Protein AF-A0A1I5X087-F1 (afdb_monomer)

Structure (mmCIF, N/CA/C/O backbone):
data_AF-A0A1I5X087-F1
#
_entry.id   AF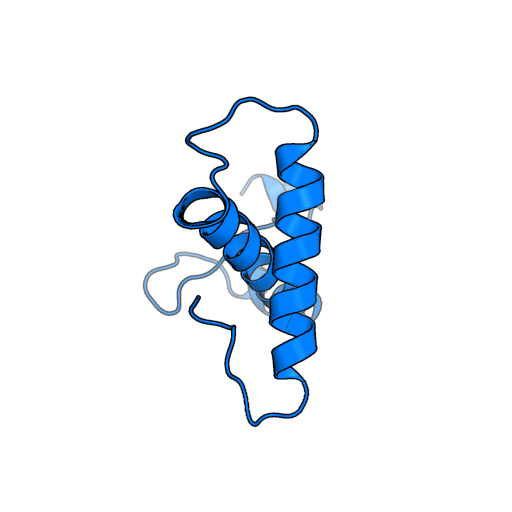-A0A1I5X087-F1
#
loop_
_atom_site.group_PDB
_atom_site.id
_atom_site.type_symbol
_atom_site.label_atom_id
_atom_site.label_alt_id
_atom_site.label_comp_id
_atom_site.label_asym_id
_atom_site.label_entity_id
_atom_site.label_seq_id
_atom_site.pdbx_PDB_ins_code
_atom_site.Cartn_x
_atom_site.Cartn_y
_atom_site.Cartn_z
_atom_site.occupancy
_atom_site.B_iso_or_equiv
_atom_site.auth_seq_id
_atom_site.auth_comp_id
_atom_site.auth_asym_id
_atom_site.auth_atom_id
_atom_site.pdbx_PDB_model_num
ATOM 1 N N . MET A 1 1 ? -5.943 -2.877 24.302 1.00 53.97 1 MET A N 1
ATOM 2 C CA . MET A 1 1 ? -6.636 -1.856 25.116 1.00 53.97 1 MET A CA 1
ATOM 3 C C . MET A 1 1 ? -6.244 -0.418 24.760 1.00 53.97 1 MET A C 1
ATOM 5 O O . MET A 1 1 ? -7.136 0.371 24.522 1.00 53.97 1 MET A O 1
ATOM 9 N N . ARG A 1 2 ? -4.968 -0.079 24.529 1.00 66.94 2 ARG A N 1
ATOM 10 C CA . ARG A 1 2 ? -4.497 1.328 24.522 1.00 66.94 2 ARG A CA 1
ATOM 11 C C . ARG A 1 2 ? -5.025 2.323 23.459 1.00 66.94 2 ARG A C 1
ATOM 13 O O . ARG A 1 2 ? -5.196 3.487 23.779 1.00 66.94 2 ARG A O 1
ATOM 20 N N . ALA A 1 3 ? -5.283 1.943 22.202 1.00 75.75 3 ALA A N 1
ATOM 21 C CA . ALA A 1 3 ? -5.632 2.938 21.159 1.00 75.75 3 ALA A CA 1
ATOM 22 C C . ALA A 1 3 ? -7.093 3.432 21.214 1.00 75.75 3 ALA A C 1
ATOM 24 O O . ALA A 1 3 ? -7.393 4.565 20.846 1.00 75.75 3 ALA A O 1
ATOM 25 N N . ARG A 1 4 ? -8.009 2.574 21.678 1.00 74.00 4 ARG A N 1
ATOM 26 C CA . ARG A 1 4 ? -9.449 2.875 21.706 1.00 74.00 4 ARG A CA 1
ATOM 27 C C . ARG A 1 4 ? -9.840 3.750 22.891 1.00 74.00 4 ARG A C 1
ATOM 29 O O . ARG A 1 4 ? -10.728 4.579 22.747 1.00 74.00 4 ARG A O 1
ATOM 36 N N . GLU A 1 5 ? -9.147 3.595 24.016 1.00 83.44 5 GLU A N 1
ATOM 37 C CA . GLU A 1 5 ? -9.252 4.489 25.179 1.00 83.44 5 GLU A CA 1
ATOM 38 C C . GLU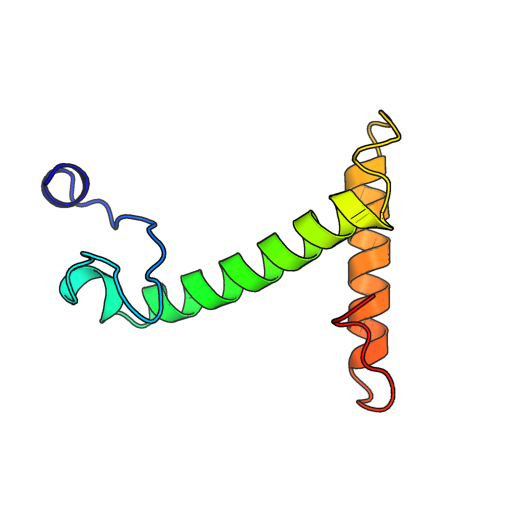 A 1 5 ? -8.914 5.937 24.791 1.00 83.44 5 GLU A C 1
ATOM 40 O O . GLU A 1 5 ? -9.569 6.871 25.238 1.00 83.44 5 GLU A O 1
ATOM 45 N 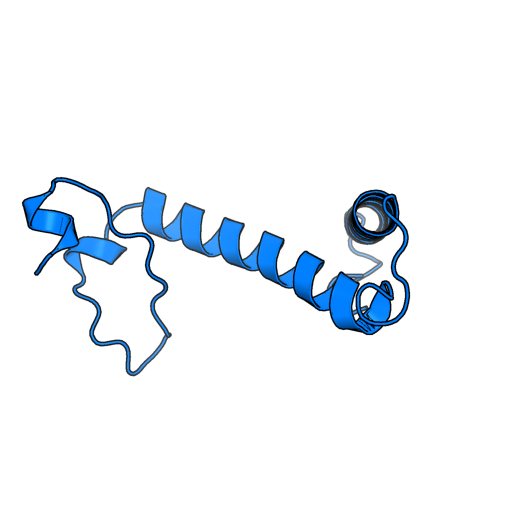N . LEU A 1 6 ? -7.975 6.113 23.856 1.00 88.31 6 LEU A N 1
ATOM 46 C CA . LEU A 1 6 ? -7.581 7.410 23.298 1.00 88.31 6 LEU A CA 1
ATOM 47 C C . LEU A 1 6 ? -8.513 7.920 22.183 1.00 88.31 6 LEU A C 1
ATOM 49 O O . LEU A 1 6 ? -8.215 8.934 21.561 1.00 88.31 6 LEU A O 1
ATOM 53 N N . LYS A 1 7 ? -9.619 7.218 21.886 1.00 83.50 7 LYS A N 1
ATOM 54 C CA . LYS A 1 7 ? -10.532 7.508 20.760 1.00 83.50 7 LYS A CA 1
ATOM 55 C C . LYS A 1 7 ? -9.834 7.564 19.387 1.00 83.50 7 LYS A C 1
ATOM 57 O O . LYS A 1 7 ? -10.358 8.153 18.445 1.00 83.50 7 LYS A O 1
ATOM 62 N N . VAL A 1 8 ? -8.677 6.913 19.245 1.00 82.12 8 VAL A N 1
ATOM 63 C CA . VAL A 1 8 ? -7.927 6.832 17.985 1.00 82.12 8 VAL A CA 1
ATOM 64 C C . VAL A 1 8 ? -8.286 5.541 17.255 1.00 82.12 8 VAL A C 1
ATOM 66 O O . VAL A 1 8 ? -8.343 4.461 17.849 1.00 82.12 8 VAL A O 1
ATOM 69 N N . THR A 1 9 ? -8.489 5.630 15.939 1.00 78.44 9 THR A N 1
ATOM 70 C CA . THR A 1 9 ? -8.651 4.434 15.103 1.00 78.44 9 THR A CA 1
ATOM 71 C C . THR A 1 9 ? -7.289 3.755 14.934 1.00 78.44 9 THR A C 1
ATOM 73 O O . THR A 1 9 ? -6.387 4.353 14.346 1.00 78.44 9 THR A O 1
ATOM 76 N N . PRO A 1 10 ? -7.095 2.518 15.429 1.00 81.56 10 PRO A N 1
ATOM 77 C CA . PRO A 1 10 ? -5.806 1.852 15.316 1.00 81.56 10 PRO A CA 1
ATOM 78 C C . PRO A 1 10 ? -5.521 1.473 13.858 1.00 81.56 10 PRO A C 1
ATOM 80 O O . PRO A 1 10 ? -6.300 0.753 13.232 1.00 81.56 10 PRO A O 1
ATOM 83 N N . HIS A 1 11 ? -4.373 1.902 13.331 1.00 83.62 11 HIS A N 1
ATOM 84 C CA . HIS A 1 11 ? -3.892 1.459 12.025 1.00 83.62 11 HIS A CA 1
ATOM 85 C C . HIS A 1 11 ? -3.176 0.105 12.163 1.00 83.62 11 HIS A C 1
ATOM 87 O O . HIS A 1 11 ? -2.000 0.036 12.516 1.00 83.62 11 HIS A O 1
ATOM 93 N N . VAL A 1 12 ? -3.901 -0.993 11.932 1.00 87.50 12 VAL A N 1
ATOM 94 C CA . VAL A 1 12 ? -3.398 -2.368 12.092 1.00 87.50 12 VAL A CA 1
ATOM 95 C C . VAL A 1 12 ? -3.876 -3.265 10.950 1.00 87.50 12 VAL A C 1
ATOM 97 O O . VAL A 1 12 ? -5.035 -3.202 10.560 1.00 87.50 12 VAL A O 1
ATOM 100 N N . ALA A 1 13 ? -3.017 -4.140 10.421 1.00 88.38 13 ALA A N 1
ATOM 101 C CA . ALA A 1 13 ? -3.398 -5.080 9.363 1.00 88.38 13 ALA A CA 1
ATOM 102 C C . ALA A 1 13 ? -3.792 -6.455 9.917 1.00 88.38 13 ALA A C 1
ATOM 104 O O . ALA A 1 13 ? -3.072 -7.033 10.730 1.00 88.38 13 ALA A O 1
ATOM 105 N N . GLN A 1 14 ? -4.899 -7.000 9.414 1.00 88.50 14 GLN A N 1
ATOM 106 C CA . GLN A 1 14 ? -5.352 -8.360 9.693 1.00 88.50 14 GLN A CA 1
ATOM 107 C C . GLN A 1 14 ? -4.836 -9.335 8.629 1.00 88.50 14 GLN A C 1
ATOM 109 O O . GLN A 1 14 ? -4.914 -9.069 7.428 1.00 88.50 14 GLN A O 1
ATOM 114 N N . LYS A 1 15 ? -4.316 -10.485 9.067 1.00 87.19 15 LYS A N 1
ATOM 115 C CA . LYS A 1 15 ? -4.044 -11.646 8.210 1.00 87.19 15 LYS A CA 1
ATOM 116 C C . LYS A 1 15 ? -5.346 -12.403 7.945 1.00 87.19 15 LYS A C 1
ATOM 118 O O . LYS A 1 15 ? -6.252 -12.392 8.770 1.00 87.19 15 LYS A O 1
ATOM 123 N N . ARG A 1 16 ? -5.409 -13.152 6.837 1.00 82.94 16 ARG A N 1
ATOM 124 C CA . ARG A 1 16 ? -6.579 -13.990 6.498 1.00 82.94 16 ARG A CA 1
ATOM 125 C C . ARG A 1 16 ? -6.909 -15.029 7.582 1.00 82.94 16 ARG A C 1
ATOM 127 O O . ARG A 1 16 ? -8.069 -15.385 7.743 1.00 82.94 16 ARG A O 1
ATOM 134 N N . LYS A 1 17 ? -5.899 -15.519 8.308 1.00 85.56 17 LYS A N 1
ATOM 135 C CA . LYS A 1 17 ? -6.032 -16.429 9.456 1.00 85.56 17 LYS A CA 1
ATOM 136 C C . LYS A 1 17 ? -4.999 -16.065 10.528 1.00 85.56 17 LYS A C 1
ATOM 138 O O . LYS A 1 17 ? -3.925 -15.564 10.194 1.00 85.56 17 LYS A O 1
ATOM 143 N N . GLY A 1 18 ? -5.320 -16.326 11.796 1.00 85.00 18 GLY A N 1
ATOM 144 C CA . GLY A 1 18 ? -4.375 -16.212 12.916 1.00 85.00 18 GLY A CA 1
ATOM 145 C C . GLY A 1 18 ? -4.098 -14.793 13.428 1.00 85.00 18 GLY A C 1
ATOM 146 O O . GLY A 1 18 ? -3.150 -14.595 14.180 1.00 85.00 18 GLY A O 1
ATOM 147 N N . SER A 1 19 ? -4.892 -13.790 13.037 1.00 86.06 19 SER A N 1
ATOM 148 C CA . SER A 1 19 ? -4.823 -12.455 13.644 1.00 86.06 19 SER A CA 1
ATOM 149 C C . SER A 1 19 ? -5.833 -12.327 14.779 1.00 86.06 19 SER A C 1
ATOM 151 O O . SER A 1 19 ? -7.035 -12.363 14.531 1.00 86.06 19 SER A O 1
ATOM 153 N N . ALA A 1 20 ? -5.349 -12.076 15.996 1.00 88.75 20 ALA A N 1
ATOM 154 C CA . ALA A 1 20 ? -6.166 -11.698 17.150 1.00 88.75 20 ALA A CA 1
ATOM 155 C C . ALA A 1 20 ? -6.604 -10.219 17.063 1.00 88.75 20 ALA A C 1
ATOM 157 O O . ALA A 1 20 ? -6.291 -9.402 17.927 1.00 88.7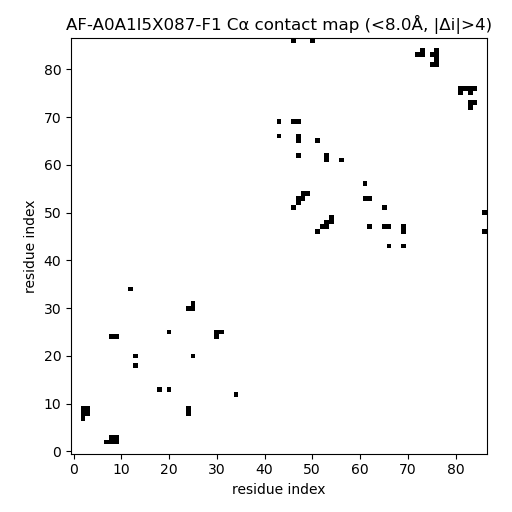5 20 ALA A O 1
ATOM 158 N N . ILE A 1 21 ? -7.270 -9.850 15.964 1.00 86.12 21 ILE A N 1
ATOM 159 C CA . ILE A 1 21 ? -7.831 -8.511 15.758 1.00 86.12 21 ILE A CA 1
ATOM 160 C C . ILE A 1 21 ? -9.343 -8.608 15.853 1.00 86.12 21 ILE A C 1
ATOM 162 O O . ILE A 1 21 ? -9.982 -9.378 15.143 1.00 86.12 21 ILE A O 1
ATOM 166 N N . ASP A 1 22 ? -9.895 -7.785 16.730 1.00 85.38 22 ASP A N 1
ATOM 167 C CA . ASP A 1 22 ? -11.324 -7.666 16.957 1.00 85.38 22 ASP A CA 1
ATOM 168 C C . ASP A 1 22 ? -12.056 -7.084 15.732 1.00 85.38 22 ASP A C 1
ATOM 170 O O . ASP A 1 22 ? -11.644 -6.060 15.174 1.00 85.38 22 ASP A O 1
ATOM 174 N N . GLY A 1 23 ? -13.184 -7.699 15.362 1.00 83.69 23 GLY A N 1
ATOM 175 C CA . GLY A 1 23 ? -14.003 -7.324 14.204 1.00 83.69 23 GLY A CA 1
ATOM 176 C C . GLY A 1 23 ? -14.518 -5.882 14.247 1.00 83.69 23 GLY A C 1
ATOM 177 O O . GLY A 1 23 ? -14.729 -5.266 13.204 1.00 83.69 23 GLY A O 1
ATOM 178 N N . ARG A 1 24 ? -14.620 -5.273 15.437 1.00 85.69 24 ARG A N 1
ATOM 179 C CA . ARG A 1 24 ? -14.951 -3.840 15.568 1.00 85.69 24 ARG A CA 1
ATOM 180 C C . ARG A 1 24 ? -13.934 -2.921 14.875 1.00 85.69 24 ARG A C 1
ATOM 182 O O . ARG A 1 24 ? -14.317 -1.837 14.453 1.00 85.69 24 ARG A O 1
ATOM 189 N N . THR A 1 25 ? -12.669 -3.335 14.734 1.00 86.44 25 THR A N 1
ATOM 190 C CA . THR A 1 25 ? -11.650 -2.573 13.983 1.00 86.44 25 THR A CA 1
ATOM 191 C C . THR A 1 25 ? -11.813 -2.744 12.472 1.00 86.44 25 THR A C 1
ATOM 193 O O . THR A 1 25 ? -11.570 -1.804 11.722 1.00 86.44 25 THR A O 1
ATOM 196 N N . THR A 1 26 ? -12.219 -3.930 12.012 1.00 88.81 26 THR A N 1
ATOM 197 C CA . THR A 1 26 ? -12.192 -4.294 10.586 1.00 88.81 26 THR A CA 1
ATOM 198 C C . THR A 1 26 ? -13.517 -4.065 9.861 1.00 88.81 26 THR A C 1
ATOM 200 O O . THR A 1 26 ? -13.527 -3.988 8.636 1.00 88.81 26 THR A O 1
ATOM 203 N N . ARG A 1 27 ? -14.625 -3.893 10.599 1.00 87.69 27 ARG A N 1
ATOM 204 C CA . ARG A 1 27 ? -15.985 -3.733 10.047 1.00 87.69 27 ARG A CA 1
ATOM 205 C C . ARG A 1 27 ? -16.205 -2.485 9.187 1.00 87.69 27 ARG A C 1
ATOM 207 O O . ARG A 1 27 ? -17.187 -2.413 8.459 1.00 87.69 27 ARG A O 1
ATOM 214 N N . HIS A 1 28 ? -15.359 -1.466 9.322 1.00 88.25 28 HIS A N 1
ATOM 215 C CA . HIS A 1 28 ? -15.601 -0.161 8.711 1.00 88.25 28 HIS A CA 1
ATOM 216 C C . HIS A 1 28 ? -15.072 -0.105 7.266 1.00 88.25 28 HIS A C 1
ATOM 218 O O . HIS A 1 28 ? -13.952 -0.555 7.021 1.00 88.25 28 HIS A O 1
ATOM 224 N N . PRO A 1 29 ? -15.786 0.529 6.313 1.00 90.31 29 PRO A N 1
ATOM 225 C CA . PRO A 1 29 ? -15.317 0.669 4.928 1.00 90.31 29 PRO A CA 1
ATOM 226 C C . PRO A 1 29 ? -13.929 1.317 4.806 1.00 90.31 29 PRO A C 1
ATOM 228 O O . PRO A 1 29 ? -13.110 0.904 3.983 1.00 90.31 29 PRO A O 1
ATOM 231 N N . GLY A 1 30 ? -13.626 2.283 5.683 1.00 90.44 30 GLY A N 1
ATOM 232 C CA . GLY A 1 30 ? -12.316 2.936 5.746 1.00 90.44 30 GLY A CA 1
ATOM 233 C C . GLY A 1 30 ? -11.166 1.971 6.052 1.00 90.44 30 GLY A C 1
ATOM 234 O O . GLY A 1 30 ? -10.072 2.135 5.516 1.00 90.44 30 GLY A O 1
ATOM 235 N N . TYR A 1 31 ? -11.416 0.912 6.831 1.00 91.19 31 TYR A N 1
ATOM 236 C CA . TYR A 1 31 ? -10.425 -0.132 7.091 1.00 91.19 31 TYR A CA 1
ATOM 237 C C . TYR A 1 31 ? -10.056 -0.874 5.803 1.00 91.19 31 TYR A C 1
ATOM 239 O O . TYR A 1 31 ? -8.879 -1.009 5.468 1.00 91.19 31 TYR A O 1
ATOM 247 N N . ALA A 1 32 ? -11.062 -1.298 5.034 1.00 90.25 32 ALA A N 1
ATOM 248 C CA . ALA A 1 32 ? -10.849 -2.000 3.772 1.00 90.25 32 ALA A CA 1
ATOM 249 C C . ALA A 1 32 ? -10.103 -1.129 2.745 1.00 90.25 32 ALA A C 1
ATOM 251 O O . ALA A 1 32 ? -9.185 -1.609 2.076 1.00 90.25 32 ALA A O 1
ATOM 252 N N . ALA A 1 33 ? -10.452 0.158 2.646 1.00 92.56 33 ALA A N 1
ATOM 253 C CA . ALA A 1 33 ? -9.741 1.111 1.794 1.00 92.56 33 ALA A CA 1
ATOM 254 C C . ALA A 1 33 ? -8.278 1.289 2.237 1.00 92.56 33 ALA A C 1
ATOM 256 O O . ALA A 1 33 ? -7.367 1.194 1.411 1.00 92.56 33 ALA A O 1
ATOM 257 N N . SER A 1 34 ? -8.046 1.459 3.542 1.00 90.12 34 SER A N 1
ATOM 258 C CA . SER A 1 34 ? -6.708 1.598 4.122 1.00 90.12 34 SER A CA 1
ATOM 259 C C . SER A 1 34 ? -5.828 0.380 3.825 1.00 90.12 34 SER A C 1
ATOM 261 O O . SER A 1 34 ? -4.692 0.535 3.379 1.00 90.12 34 SER A O 1
ATOM 263 N N . GLN A 1 35 ? -6.371 -0.835 3.956 1.00 91.31 35 GLN A N 1
ATOM 264 C CA . GLN A 1 35 ? -5.646 -2.069 3.643 1.00 91.31 35 GLN A CA 1
ATOM 265 C C . GLN A 1 35 ? -5.261 -2.171 2.158 1.00 91.31 35 GLN A C 1
ATOM 267 O O . GLN A 1 35 ? -4.141 -2.582 1.847 1.00 91.31 35 GLN A O 1
ATOM 272 N N . LYS A 1 36 ? -6.145 -1.760 1.236 1.00 91.69 36 LYS A N 1
ATOM 273 C CA . LYS A 1 36 ? -5.839 -1.717 -0.207 1.00 91.69 36 LYS A CA 1
ATOM 274 C C . LYS A 1 36 ? -4.734 -0.704 -0.522 1.00 91.69 36 LYS A C 1
ATOM 276 O O . LYS A 1 36 ? -3.807 -1.025 -1.260 1.00 91.69 36 LYS A O 1
ATOM 281 N N . ILE A 1 37 ? -4.818 0.503 0.039 1.00 92.00 37 ILE A N 1
ATOM 282 C CA . ILE A 1 37 ? -3.820 1.564 -0.172 1.00 92.00 37 ILE A CA 1
ATOM 283 C C . ILE A 1 37 ? -2.463 1.140 0.392 1.00 92.00 37 ILE A C 1
ATOM 285 O O . ILE A 1 37 ? -1.454 1.242 -0.303 1.00 92.00 37 ILE A O 1
ATOM 289 N N . ARG A 1 38 ? -2.446 0.591 1.611 1.00 92.25 38 ARG A N 1
ATOM 290 C CA . ARG A 1 38 ? -1.236 0.067 2.248 1.00 92.25 38 ARG A CA 1
ATOM 291 C C . ARG A 1 38 ? -0.534 -0.952 1.353 1.00 92.25 38 ARG A C 1
ATOM 293 O O . ARG A 1 38 ? 0.666 -0.827 1.142 1.00 92.25 38 ARG A O 1
ATOM 300 N N . LYS A 1 39 ? -1.273 -1.911 0.779 1.00 90.00 39 LYS A N 1
ATOM 301 C CA . LYS A 1 39 ? -0.703 -2.894 -0.155 1.00 90.00 39 LYS A CA 1
ATOM 302 C C . LYS A 1 39 ? -0.067 -2.249 -1.385 1.00 90.00 39 LYS A C 1
ATOM 304 O O . LYS A 1 39 ? 1.079 -2.556 -1.686 1.00 90.00 39 LYS A O 1
ATOM 309 N N . ARG A 1 40 ? -0.747 -1.290 -2.017 1.00 90.19 40 ARG A N 1
ATOM 310 C CA . ARG A 1 40 ? -0.214 -0.570 -3.189 1.00 90.19 40 ARG A CA 1
ATOM 311 C C .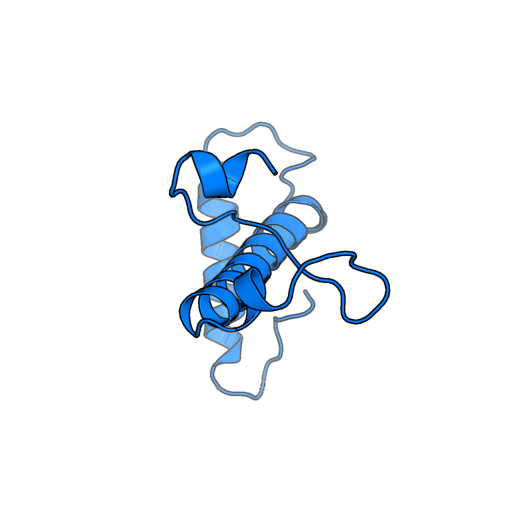 ARG A 1 40 ? 1.082 0.192 -2.893 1.00 90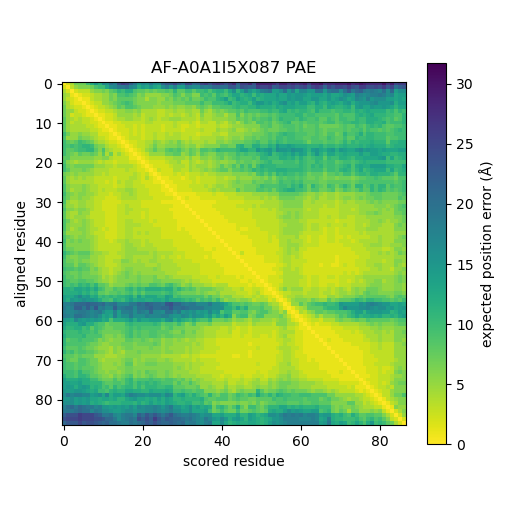.19 40 ARG A C 1
ATOM 313 O O . ARG A 1 40 ? 1.933 0.300 -3.773 1.00 90.19 40 ARG A O 1
ATOM 320 N N . ILE A 1 41 ? 1.209 0.754 -1.688 1.00 90.12 41 ILE A N 1
ATOM 321 C CA . ILE A 1 41 ? 2.422 1.461 -1.244 1.00 90.12 41 ILE A CA 1
ATOM 322 C C . ILE A 1 41 ? 3.539 0.458 -0.929 1.00 90.12 41 ILE A C 1
ATOM 324 O O . ILE A 1 41 ? 4.676 0.647 -1.360 1.00 90.12 41 ILE A O 1
ATOM 328 N N . GLU A 1 42 ? 3.220 -0.618 -0.202 1.00 91.56 42 GLU A N 1
ATOM 329 C CA . GLU A 1 42 ? 4.174 -1.678 0.148 1.00 91.56 42 GLU A CA 1
ATOM 330 C C . GLU A 1 42 ? 4.765 -2.360 -1.093 1.00 91.56 42 GLU A C 1
ATOM 332 O O . GLU A 1 42 ? 5.958 -2.649 -1.100 1.00 91.56 42 GLU A O 1
ATOM 337 N N . GLU A 1 43 ? 3.970 -2.572 -2.145 1.00 91.12 43 GLU A N 1
ATOM 338 C CA . GLU A 1 43 ? 4.430 -3.129 -3.424 1.00 91.12 43 GLU A CA 1
ATOM 339 C C . GLU A 1 43 ? 5.514 -2.254 -4.068 1.00 91.12 43 GLU A C 1
ATOM 341 O O . GLU A 1 43 ? 6.601 -2.748 -4.361 1.00 91.12 43 GLU A O 1
ATOM 346 N N . GLY A 1 44 ? 5.275 -0.943 -4.198 1.00 90.44 44 GLY A N 1
ATOM 347 C CA . GLY A 1 44 ? 6.258 -0.021 -4.780 1.00 90.44 44 GLY A CA 1
ATOM 348 C C . GLY A 1 44 ? 7.531 0.099 -3.939 1.00 90.44 44 GLY A C 1
ATOM 349 O O . GLY A 1 44 ? 8.638 0.086 -4.472 1.00 90.44 44 GLY A O 1
ATOM 350 N N . LEU A 1 45 ? 7.397 0.138 -2.609 1.00 90.44 45 LEU A N 1
ATOM 351 C CA . LEU A 1 45 ? 8.550 0.129 -1.701 1.00 90.44 45 LEU A CA 1
ATOM 352 C C . LEU A 1 45 ? 9.328 -1.191 -1.748 1.00 90.44 45 LEU A C 1
ATOM 354 O O . LEU A 1 45 ? 10.549 -1.186 -1.589 1.00 90.44 45 LEU A O 1
ATOM 358 N N . GLY A 1 46 ? 8.634 -2.316 -1.920 1.00 91.50 46 GLY A N 1
ATOM 359 C CA . GLY A 1 46 ? 9.241 -3.629 -2.108 1.00 91.50 46 GLY A CA 1
ATOM 360 C C . GLY A 1 46 ? 10.068 -3.661 -3.387 1.00 91.50 46 GLY A C 1
ATOM 361 O O . GLY A 1 46 ? 11.269 -3.919 -3.319 1.00 91.50 46 GLY A O 1
ATOM 362 N N . TRP A 1 47 ? 9.446 -3.288 -4.506 1.00 91.56 47 TRP A N 1
ATOM 363 C CA . TRP A 1 47 ? 10.081 -3.204 -5.819 1.00 91.56 47 TRP A CA 1
ATOM 364 C C . TRP A 1 47 ? 11.317 -2.313 -5.818 1.00 91.56 47 TRP A C 1
ATOM 366 O O . TRP A 1 47 ? 12.391 -2.690 -6.276 1.00 91.56 47 TRP A O 1
ATOM 376 N N . LEU A 1 48 ? 11.198 -1.126 -5.232 1.00 91.06 48 LEU A N 1
ATOM 377 C CA . LEU A 1 48 ? 12.284 -0.162 -5.196 1.00 91.06 48 LEU A CA 1
ATOM 378 C C . LEU A 1 48 ? 13.491 -0.680 -4.389 1.00 91.06 48 LEU A C 1
ATOM 380 O O . LEU A 1 48 ? 14.642 -0.394 -4.722 1.00 91.06 48 LEU A O 1
ATOM 384 N N . LYS A 1 49 ? 13.247 -1.490 -3.350 1.00 87.50 49 LYS A N 1
ATOM 385 C CA . LYS A 1 49 ? 14.304 -2.139 -2.559 1.00 87.50 49 LYS A CA 1
ATOM 386 C C . LYS A 1 49 ? 14.974 -3.301 -3.289 1.00 87.50 49 LYS A C 1
ATOM 388 O O . LYS A 1 49 ? 16.157 -3.529 -3.034 1.00 87.50 49 LYS A O 1
ATOM 393 N N . THR A 1 50 ? 14.243 -4.055 -4.107 1.00 89.06 50 THR A N 1
ATOM 394 C CA . THR A 1 50 ? 14.748 -5.266 -4.778 1.00 89.06 50 THR A CA 1
ATOM 395 C C . THR A 1 50 ? 15.295 -4.976 -6.173 1.00 89.06 50 THR A C 1
ATOM 397 O O . THR A 1 50 ? 16.409 -5.392 -6.480 1.00 89.06 50 THR A O 1
ATOM 400 N N . VAL A 1 51 ? 14.548 -4.228 -6.983 1.00 87.00 51 VAL A N 1
ATOM 401 C CA . VAL A 1 51 ? 14.827 -3.942 -8.398 1.00 87.00 51 VAL A CA 1
ATOM 402 C C . VAL A 1 51 ? 15.301 -2.506 -8.590 1.00 87.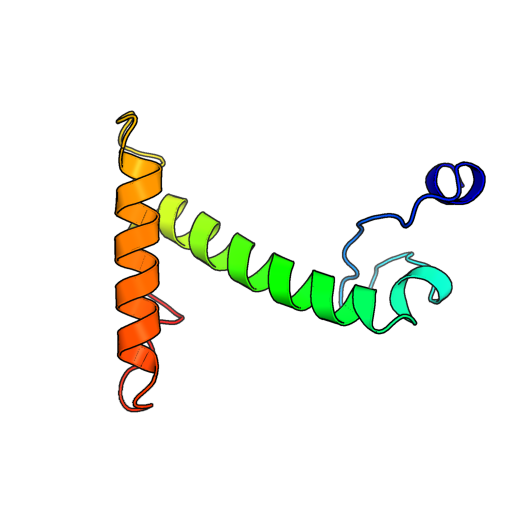00 51 VAL A C 1
ATOM 404 O O . VAL A 1 51 ? 16.347 -2.282 -9.189 1.00 87.00 51 VAL A O 1
ATOM 407 N N . GLY A 1 52 ? 14.609 -1.527 -7.998 1.00 84.44 52 GLY A N 1
ATOM 408 C CA . GLY A 1 52 ? 14.923 -0.100 -8.165 1.00 84.44 52 GLY A CA 1
ATOM 409 C C . GLY A 1 52 ? 16.189 0.398 -7.441 1.00 84.44 52 GLY A C 1
ATOM 410 O O . GLY A 1 52 ? 16.426 1.604 -7.365 1.00 84.44 52 GLY A O 1
ATOM 411 N N . GLY A 1 53 ? 17.008 -0.505 -6.892 1.00 86.56 53 GLY A N 1
ATOM 412 C CA . GLY A 1 53 ? 18.358 -0.193 -6.415 1.00 86.56 53 GLY A CA 1
ATOM 413 C C . GLY A 1 53 ? 18.458 0.545 -5.076 1.00 86.56 53 GLY A C 1
ATOM 414 O O . GLY A 1 53 ? 19.569 0.872 -4.661 1.00 86.56 53 GLY A O 1
ATOM 415 N N . LEU A 1 54 ? 17.361 0.748 -4.335 1.00 86.06 54 LEU A N 1
ATOM 416 C CA . LEU A 1 54 ? 17.371 1.528 -3.083 1.00 86.06 54 LEU A CA 1
ATOM 417 C C . LEU A 1 54 ? 18.271 0.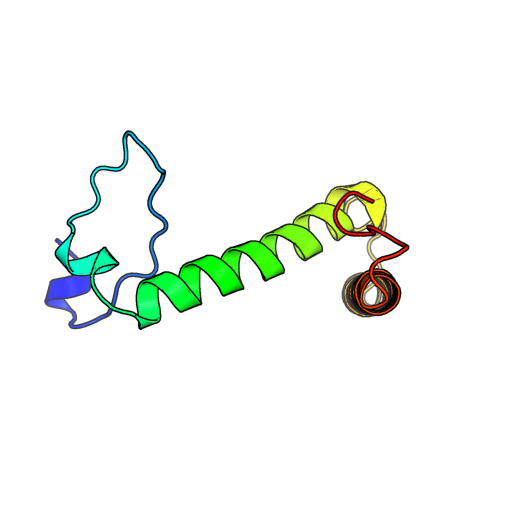934 -1.987 1.00 86.06 54 LEU A C 1
ATOM 419 O O . LEU A 1 54 ? 18.716 1.650 -1.097 1.00 86.06 54 LEU A O 1
ATOM 423 N N . ARG A 1 55 ? 18.571 -0.370 -2.044 1.00 82.38 55 ARG A N 1
ATOM 424 C CA . ARG A 1 55 ? 19.541 -1.018 -1.141 1.00 82.38 55 ARG A CA 1
ATOM 425 C C . ARG A 1 55 ? 21.004 -0.834 -1.561 1.00 82.38 55 ARG A C 1
ATOM 427 O O . ARG A 1 55 ? 21.884 -1.124 -0.758 1.00 82.38 55 ARG A O 1
ATOM 434 N N . LYS A 1 56 ? 21.265 -0.416 -2.801 1.00 78.69 56 LYS A N 1
ATOM 435 C CA . LYS A 1 56 ? 22.600 -0.406 -3.423 1.00 78.69 56 LYS A CA 1
ATOM 436 C C . LYS A 1 56 ? 23.176 1.002 -3.581 1.00 78.69 56 LYS A C 1
ATOM 438 O O . LYS A 1 56 ? 24.386 1.166 -3.514 1.00 78.69 56 LYS A O 1
ATOM 443 N N . THR A 1 57 ? 22.331 2.015 -3.761 1.00 69.06 57 THR A N 1
ATOM 444 C CA . THR A 1 57 ? 22.764 3.388 -4.062 1.00 69.06 57 THR A CA 1
ATOM 445 C C . THR A 1 57 ? 22.226 4.383 -3.036 1.00 69.06 57 THR A C 1
ATOM 447 O O . THR A 1 57 ? 21.021 4.422 -2.791 1.00 69.06 57 THR A O 1
ATOM 450 N N . LYS A 1 58 ? 23.097 5.229 -2.470 1.00 70.31 58 LYS A N 1
ATOM 451 C CA . LYS A 1 58 ? 22.727 6.316 -1.542 1.00 70.31 58 LYS A CA 1
ATOM 452 C C . LYS A 1 58 ? 22.660 7.667 -2.264 1.00 70.31 58 LYS A C 1
ATOM 454 O O . LYS A 1 58 ? 23.394 8.589 -1.929 1.00 70.31 58 LYS A O 1
ATOM 459 N N . LEU A 1 59 ? 21.804 7.775 -3.277 1.00 78.56 59 LEU A N 1
ATOM 460 C CA . LEU A 1 59 ? 21.528 9.050 -3.947 1.00 78.56 59 LEU A CA 1
ATOM 461 C C . LEU A 1 59 ? 20.233 9.648 -3.391 1.00 78.56 59 LEU A C 1
ATOM 463 O O . LEU A 1 59 ? 19.229 8.945 -3.272 1.00 78.56 59 LEU A O 1
ATOM 467 N N . SER A 1 60 ? 20.237 10.945 -3.082 1.00 75.06 60 SER A N 1
ATOM 468 C CA . SER A 1 60 ? 19.074 11.663 -2.533 1.00 75.06 60 SER A CA 1
ATOM 469 C C . SER A 1 60 ? 17.849 11.596 -3.454 1.00 75.06 60 SER A C 1
ATOM 471 O O . SER A 1 60 ? 16.721 11.469 -2.983 1.00 75.06 60 SER A O 1
ATOM 473 N N . ALA A 1 61 ? 18.068 11.598 -4.771 1.00 84.06 61 ALA A N 1
ATOM 474 C CA . ALA A 1 61 ? 17.010 11.533 -5.777 1.00 84.06 61 ALA A CA 1
ATOM 475 C C . ALA A 1 61 ? 16.519 10.106 -6.099 1.00 84.06 61 ALA A C 1
ATOM 477 O O . ALA A 1 61 ? 15.514 9.960 -6.796 1.00 84.06 61 ALA A O 1
ATOM 478 N N . GLN A 1 62 ? 17.179 9.049 -5.597 1.00 84.75 62 GLN A N 1
ATOM 479 C CA . GLN A 1 62 ? 16.877 7.658 -5.976 1.00 84.75 62 GLN A CA 1
ATOM 480 C C . GLN A 1 62 ? 15.433 7.267 -5.655 1.00 84.75 62 GLN A C 1
ATOM 482 O O . GLN A 1 62 ? 14.795 6.543 -6.415 1.00 84.75 62 GLN A O 1
ATOM 487 N N . LEU A 1 63 ? 14.912 7.758 -4.529 1.00 87.44 63 LEU A N 1
ATOM 488 C CA . LEU A 1 63 ? 13.541 7.489 -4.110 1.00 87.44 63 LEU A CA 1
ATOM 489 C C . LEU A 1 63 ? 12.537 8.063 -5.116 1.00 87.44 63 LEU A C 1
ATOM 491 O O . LEU A 1 63 ? 11.634 7.356 -5.555 1.00 87.44 63 LEU A O 1
ATOM 495 N N . LEU A 1 64 ? 12.725 9.328 -5.503 1.00 89.75 64 LEU A N 1
ATOM 496 C CA . LEU A 1 64 ? 11.850 10.030 -6.441 1.00 89.75 64 LEU A CA 1
ATOM 497 C C . LEU A 1 64 ? 11.906 9.390 -7.828 1.00 89.75 64 LEU A C 1
ATOM 499 O O . LEU A 1 64 ? 10.870 9.009 -8.365 1.00 89.75 64 LEU A O 1
ATOM 503 N N . LEU A 1 65 ? 13.111 9.206 -8.375 1.00 90.19 65 LEU A N 1
ATOM 504 C CA . LEU A 1 65 ? 13.299 8.592 -9.690 1.00 90.19 65 LEU A CA 1
ATOM 505 C C . LEU A 1 65 ? 12.766 7.156 -9.720 1.00 90.19 65 LEU A C 1
ATOM 507 O O . LEU A 1 65 ? 12.069 6.773 -10.657 1.00 90.19 65 LEU A O 1
ATOM 511 N N . GLY A 1 66 ? 13.022 6.381 -8.666 1.00 91.06 66 GLY A N 1
ATOM 512 C CA . GLY A 1 66 ? 12.535 5.013 -8.541 1.00 91.06 66 GLY A CA 1
ATOM 513 C C . GLY A 1 66 ? 11.011 4.916 -8.514 1.00 91.06 66 GLY A C 1
ATOM 514 O O . GLY A 1 66 ? 10.440 4.071 -9.203 1.00 91.06 66 GLY A O 1
ATOM 515 N N . PHE A 1 67 ? 10.333 5.805 -7.781 1.00 90.62 67 PHE A N 1
ATOM 516 C CA . PHE A 1 67 ? 8.870 5.865 -7.801 1.00 90.62 67 PHE A CA 1
ATOM 517 C C . PHE A 1 67 ? 8.313 6.363 -9.137 1.00 90.62 67 PHE A C 1
ATOM 519 O O . PHE A 1 67 ? 7.282 5.854 -9.575 1.00 90.62 67 PHE A O 1
ATOM 526 N N . SER A 1 68 ? 8.985 7.298 -9.812 1.00 92.94 68 SER A N 1
ATOM 527 C CA . SER A 1 68 ? 8.598 7.729 -11.160 1.00 92.94 68 SER A CA 1
ATOM 528 C C . SER A 1 68 ? 8.640 6.564 -12.148 1.00 92.94 68 SER A C 1
ATOM 530 O O . SER A 1 68 ? 7.654 6.319 -12.839 1.00 92.94 68 SER A O 1
ATOM 532 N N . VAL A 1 69 ? 9.726 5.784 -12.154 1.00 92.38 69 VAL A N 1
ATOM 533 C CA . VAL A 1 69 ? 9.847 4.581 -12.996 1.00 92.38 69 VAL A CA 1
ATOM 534 C C . VAL A 1 69 ? 8.769 3.556 -12.649 1.00 92.38 69 VAL A C 1
ATOM 536 O O . VAL A 1 69 ? 8.081 3.062 -13.540 1.00 92.38 69 VAL A O 1
ATOM 539 N N . TYR A 1 70 ? 8.556 3.283 -11.360 1.00 90.69 70 TYR A N 1
ATOM 540 C CA . TYR A 1 70 ? 7.511 2.361 -10.916 1.00 90.69 70 TYR A CA 1
ATOM 541 C C . TYR A 1 70 ? 6.110 2.796 -11.381 1.00 90.69 70 TYR A C 1
ATOM 543 O O . TYR A 1 70 ? 5.311 1.977 -11.841 1.00 90.69 70 TYR A O 1
ATOM 551 N N . ASN A 1 71 ? 5.815 4.098 -11.326 1.00 90.94 71 ASN A N 1
ATOM 552 C CA . ASN A 1 71 ? 4.555 4.644 -11.821 1.00 90.94 71 ASN A CA 1
ATOM 553 C C . ASN A 1 71 ? 4.413 4.473 -13.342 1.00 90.94 71 ASN A C 1
ATOM 555 O O . ASN A 1 71 ? 3.338 4.082 -13.790 1.00 90.94 71 ASN A O 1
ATOM 559 N N . LEU A 1 72 ? 5.476 4.691 -14.126 1.00 91.25 72 LEU A N 1
ATOM 560 C CA . LEU A 1 72 ? 5.465 4.469 -15.580 1.00 91.25 72 LEU A CA 1
ATOM 561 C C . LEU A 1 72 ? 5.204 2.997 -15.934 1.00 91.25 72 LEU A C 1
ATOM 563 O O . LEU A 1 72 ? 4.351 2.713 -16.775 1.00 91.25 72 LEU A O 1
ATOM 567 N N . ILE A 1 73 ? 5.865 2.061 -15.243 1.00 89.75 73 ILE A N 1
ATOM 568 C CA . ILE A 1 73 ? 5.637 0.615 -15.409 1.00 89.75 73 ILE A CA 1
ATOM 569 C C . ILE A 1 73 ? 4.165 0.270 -15.148 1.00 89.75 73 ILE A C 1
ATOM 571 O O . ILE A 1 73 ? 3.552 -0.480 -15.914 1.00 89.75 73 ILE A O 1
ATOM 575 N N . ARG A 1 74 ? 3.570 0.844 -14.093 1.00 89.12 74 ARG A N 1
ATOM 576 C CA . ARG A 1 74 ? 2.154 0.629 -13.773 1.00 89.12 74 ARG A CA 1
ATOM 577 C C . ARG A 1 74 ? 1.235 1.237 -14.836 1.00 89.12 74 ARG A C 1
ATOM 579 O O . ARG A 1 74 ? 0.270 0.586 -15.227 1.00 89.12 74 ARG A O 1
ATOM 586 N N . LEU A 1 75 ? 1.517 2.443 -15.324 1.00 90.19 75 LEU A N 1
ATOM 587 C CA . LEU A 1 75 ? 0.723 3.069 -16.388 1.00 90.19 75 LEU A CA 1
ATOM 588 C C . LEU A 1 75 ? 0.730 2.226 -17.671 1.00 90.19 75 LEU A C 1
ATOM 590 O O . LEU A 1 75 ? -0.321 2.032 -18.276 1.00 90.19 75 LEU A O 1
ATOM 594 N N . GLY A 1 76 ? 1.872 1.629 -18.020 1.00 89.62 76 GLY A N 1
ATOM 595 C CA . GLY A 1 76 ? 1.987 0.711 -19.157 1.00 89.62 76 GLY A CA 1
ATOM 596 C C . GLY A 1 76 ? 1.138 -0.560 -19.033 1.00 89.62 76 GLY A C 1
ATOM 597 O O . GLY A 1 76 ? 0.904 -1.229 -20.032 1.00 89.62 76 GLY A O 1
ATOM 598 N N . SER A 1 77 ? 0.647 -0.895 -17.834 1.00 85.94 77 SER A N 1
ATOM 599 C CA . SER A 1 77 ? -0.236 -2.050 -17.608 1.00 85.94 77 SER A CA 1
ATOM 600 C C . SER A 1 77 ? -1.735 -1.752 -17.770 1.00 85.94 77 SER A C 1
ATOM 602 O O . SER A 1 77 ? -2.540 -2.680 -17.827 1.00 85.94 77 SER A O 1
ATOM 604 N N . LEU A 1 78 ? -2.125 -0.476 -17.899 1.00 87.56 78 LEU A N 1
ATOM 605 C CA . LEU A 1 78 ? -3.523 -0.066 -18.112 1.00 87.56 78 LEU A CA 1
ATOM 606 C C . LEU A 1 78 ? -4.182 -0.668 -19.366 1.00 87.56 78 LEU A C 1
ATOM 608 O O . LEU A 1 78 ? -5.350 -1.041 -19.278 1.00 87.56 78 LEU A O 1
ATOM 612 N N . PRO A 1 79 ? -3.482 -0.818 -20.508 1.00 89.94 79 PRO A N 1
ATOM 613 C CA . PRO A 1 79 ? -4.059 -1.419 -21.710 1.00 89.94 79 PRO A CA 1
ATOM 614 C C . PRO A 1 79 ? -4.377 -2.920 -21.584 1.00 89.94 79 PRO A C 1
ATOM 616 O O . PRO A 1 79 ? -4.938 -3.502 -22.506 1.00 89.94 79 PRO A O 1
ATOM 619 N N . GLY A 1 80 ? -3.969 -3.586 -20.497 1.00 82.69 80 GLY A N 1
ATOM 620 C CA . GLY A 1 80 ? -4.279 -4.994 -20.226 1.00 82.69 80 GLY A CA 1
ATOM 621 C C . GLY A 1 80 ? -3.416 -6.031 -20.957 1.00 82.69 80 GLY A C 1
ATOM 622 O O . GLY A 1 80 ? -3.383 -7.183 -20.527 1.00 82.69 80 GLY A O 1
ATOM 623 N N . TRP A 1 81 ? -2.674 -5.647 -22.002 1.00 83.69 81 TRP A N 1
ATOM 624 C CA . TRP A 1 81 ? -1.753 -6.553 -22.711 1.00 83.69 81 TRP A CA 1
ATOM 625 C C . TRP A 1 81 ? -0.428 -6.777 -21.961 1.00 83.69 81 TRP A C 1
ATOM 627 O O . TRP A 1 81 ? 0.204 -7.819 -22.114 1.00 83.69 81 TRP A O 1
ATOM 637 N N . TRP A 1 82 ? -0.028 -5.829 -21.108 1.00 79.88 82 TRP A N 1
ATOM 638 C CA . TRP A 1 82 ? 1.172 -5.900 -20.273 1.00 79.88 82 TRP A CA 1
ATOM 639 C C . TRP A 1 82 ? 0.801 -6.012 -18.789 1.00 79.88 82 TRP A C 1
ATOM 641 O O . TRP A 1 82 ? -0.006 -5.234 -18.284 1.00 79.88 82 TRP A O 1
ATOM 651 N N . ARG A 1 83 ? 1.419 -6.948 -18.053 1.00 74.75 83 ARG A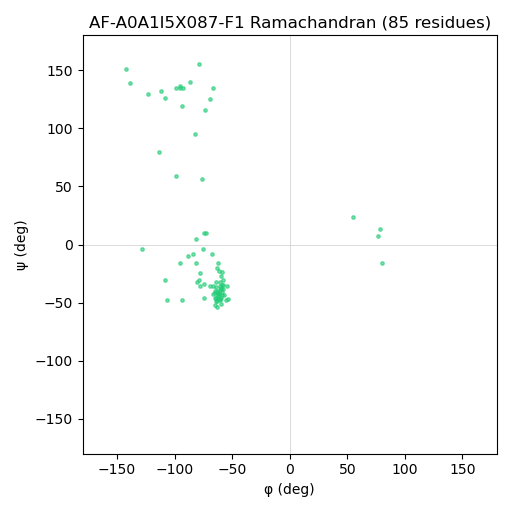 N 1
ATOM 652 C CA . ARG A 1 83 ? 1.254 -7.088 -16.592 1.00 74.75 83 ARG A CA 1
ATOM 653 C C . ARG A 1 83 ? 2.550 -6.772 -15.851 1.00 74.75 83 ARG A C 1
ATOM 655 O O . ARG A 1 83 ? 3.254 -7.662 -15.388 1.00 74.75 83 ARG A O 1
ATOM 662 N N . GLY A 1 84 ? 2.817 -5.480 -15.679 1.00 67.69 84 GLY A N 1
ATOM 663 C CA . GLY A 1 84 ? 3.960 -4.960 -14.919 1.00 67.69 84 GLY A CA 1
ATOM 664 C C . GLY A 1 84 ? 3.849 -5.075 -13.391 1.00 67.69 84 GLY A C 1
ATOM 665 O O . GLY A 1 84 ? 4.653 -4.486 -12.685 1.00 67.69 84 GLY A O 1
ATOM 666 N N . SER A 1 85 ? 2.859 -5.794 -12.852 1.00 61.31 85 SER A N 1
ATOM 667 C CA . SER A 1 85 ? 2.646 -5.956 -11.403 1.00 61.31 85 SER A CA 1
ATOM 668 C C . SER A 1 85 ? 3.626 -6.925 -10.723 1.00 61.31 85 SER A C 1
ATOM 670 O O . SER A 1 85 ? 3.547 -7.107 -9.509 1.00 61.31 85 SER A O 1
ATOM 672 N N . HIS A 1 86 ? 4.505 -7.571 -11.497 1.00 55.75 86 HIS A N 1
ATOM 673 C CA . HIS A 1 86 ? 5.445 -8.602 -11.031 1.00 55.75 86 HIS A CA 1
ATOM 674 C C . HIS A 1 86 ? 6.906 -8.362 -11.420 1.00 55.75 86 HIS A C 1
ATOM 676 O O . HIS A 1 86 ? 7.755 -9.165 -11.033 1.00 55.75 86 HIS A O 1
ATOM 682 N N . VAL A 1 87 ? 7.192 -7.311 -12.194 1.00 58.00 87 VAL A N 1
ATOM 683 C CA . VAL A 1 87 ? 8.572 -6.821 -12.315 1.00 58.00 87 VAL A CA 1
ATOM 684 C C . VAL A 1 87 ? 8.986 -6.177 -11.020 1.00 58.00 87 VAL A C 1
ATOM 686 O O . VAL A 1 87 ? 8.093 -5.685 -10.296 1.00 58.00 87 VAL A O 1
#

Radius of gyration: 17.27 Å; Cα contacts (8 Å, |Δi|>4): 42; chains: 1; bounding box: 39×28×48 Å

Organism: NCBI:txid289003

Sequence (87 aa):
MRARELKVTPHVAQKRKGSAIDGRTTRHPGYAASQKIRKRIEEGLGWLKTVGGLRKTKLSAQLLLGFSVYNLIRLGSLPGWWRGSHV

Secondary structure (DSSP, 8-state):
-HHHHTTPPP--PPPSSS----HHHHSSHHHHHHHHHHHHHHHHHHHHHHTS-TTT---TTHHHHHHHHHHHHHHTTTTSS--TT--

pLDDT: mean 84.83, std 8.4, range [53.97, 92.94]

Foldseek 3Di:
DPQVVVVHLDPDDDDPDDDPDDVVNCVDPVNVVSVVVVVVVVLLVVCCCPPLCPVPDDDPCSSVVSVVVVVVLVVVCVVVPDDSSPD

Solvent-accessible surface area (backbone atoms only — not comparable to full-atom values): 5488 Å² total; per-residue (Å²): 118,76,48,60,81,70,74,43,84,76,91,76,87,79,56,98,67,95,52,97,67,62,61,86,69,61,73,42,72,67,43,56,52,48,55,54,52,50,50,60,52,50,51,54,56,49,38,28,47,74,72,52,39,59,76,78,54,96,53,91,60,48,64,59,54,35,51,52,52,53,49,51,44,50,59,60,24,70,83,67,86,40,78,48,88,76,108

Mean predicted aligned error: 6.95 Å